Protein AF-B5GZJ3-F1 (afdb_monomer)

pLDDT: mean 86.0, std 11.47, range [45.19, 96.5]

Organism: Streptomyces clavuligerus (NCBI:txid1901)

Foldseek 3Di:
DPQAFWQFKEFAQAQFKKKKWFQQDPVDIDDIDIDGHGDMDTDTHGHQQDPVDADPVHRGWMWMAGHDPDLQRIKTWHDYPQFIWIAGSPDPVRIDGAADCGNVHGAYWHWYQHRVRGIHIDHDD

Structure (mmCIF, N/CA/C/O backbone):
data_AF-B5GZJ3-F1
#
_entry.id   AF-B5GZJ3-F1
#
loop_
_atom_site.group_PDB
_atom_site.id
_atom_site.type_symbol
_atom_site.label_atom_id
_atom_site.label_alt_id
_atom_site.label_comp_id
_atom_site.label_asym_id
_atom_site.label_entity_id
_atom_site.label_seq_id
_atom_site.pdbx_PDB_ins_code
_atom_site.Cartn_x
_atom_site.Cartn_y
_atom_site.Cartn_z
_atom_site.occupancy
_atom_site.B_iso_or_equiv
_atom_site.auth_seq_id
_atom_site.auth_comp_id
_atom_site.auth_asym_id
_atom_site.auth_atom_id
_atom_site.pdbx_PDB_model_num
ATOM 1 N N . MET A 1 1 ? 4.505 -5.815 -25.222 1.00 45.19 1 MET A N 1
ATOM 2 C CA . MET A 1 1 ? 3.532 -5.705 -24.118 1.00 45.19 1 MET A CA 1
ATOM 3 C C . MET A 1 1 ? 3.658 -4.302 -23.567 1.00 45.19 1 MET A C 1
ATOM 5 O O . MET A 1 1 ? 4.788 -3.865 -23.385 1.00 45.19 1 MET A O 1
ATOM 9 N N . SER A 1 2 ? 2.552 -3.574 -23.413 1.00 49.66 2 SER A N 1
ATOM 10 C CA . SER A 1 2 ? 2.558 -2.323 -22.650 1.00 49.66 2 SER A CA 1
ATOM 11 C C . SER A 1 2 ? 3.011 -2.634 -21.229 1.00 49.66 2 SER A C 1
ATOM 13 O O . SER A 1 2 ? 2.654 -3.675 -20.682 1.00 49.66 2 SER A O 1
ATOM 15 N N . ASP A 1 3 ? 3.846 -1.773 -20.669 1.00 64.62 3 ASP A N 1
ATOM 16 C CA . ASP A 1 3 ? 4.331 -1.900 -19.304 1.00 64.62 3 ASP A CA 1
ATOM 17 C C . ASP A 1 3 ? 3.187 -1.546 -18.343 1.00 64.62 3 ASP A C 1
ATOM 19 O O . ASP A 1 3 ? 2.943 -0.372 -18.068 1.00 64.62 3 ASP A O 1
ATOM 23 N N . VAL A 1 4 ? 2.395 -2.547 -17.949 1.00 66.25 4 VAL A N 1
ATOM 24 C CA . VAL A 1 4 ? 1.241 -2.345 -17.066 1.00 66.25 4 VAL A CA 1
ATOM 25 C C . VAL A 1 4 ? 1.703 -2.391 -15.612 1.00 66.25 4 VAL A C 1
ATOM 27 O O . VAL A 1 4 ? 2.342 -3.355 -15.187 1.00 66.25 4 VAL A O 1
ATOM 30 N N . ARG A 1 5 ? 1.403 -1.319 -14.871 1.00 78.62 5 ARG A N 1
ATOM 31 C CA . ARG A 1 5 ? 1.858 -1.068 -13.496 1.00 78.62 5 ARG A CA 1
ATOM 32 C C . ARG A 1 5 ? 0.764 -0.362 -12.697 1.00 78.62 5 ARG A C 1
ATOM 34 O O . ARG A 1 5 ? 0.881 0.835 -12.425 1.00 78.62 5 ARG A O 1
ATOM 41 N N . SER A 1 6 ? -0.313 -1.069 -12.372 1.00 86.56 6 SER A N 1
ATOM 42 C CA . SER A 1 6 ? -1.471 -0.460 -11.706 1.00 86.56 6 SER A CA 1
ATOM 43 C C . SER A 1 6 ? -1.979 -1.232 -10.493 1.00 86.56 6 SER A C 1
ATOM 45 O O . SER A 1 6 ? -2.110 -2.449 -10.505 1.00 86.56 6 SER A O 1
ATOM 47 N N . VAL A 1 7 ? -2.252 -0.509 -9.410 1.00 87.50 7 VAL A N 1
ATOM 48 C CA . VAL A 1 7 ? -3.177 -0.944 -8.366 1.00 87.50 7 VAL A CA 1
ATOM 49 C C . VAL A 1 7 ? -4.532 -0.397 -8.779 1.00 87.50 7 VAL A C 1
ATOM 51 O O . VAL A 1 7 ? -4.695 0.817 -8.803 1.00 87.50 7 VAL A O 1
ATOM 54 N N . ASP A 1 8 ? -5.482 -1.257 -9.135 1.00 89.12 8 ASP A N 1
ATOM 55 C CA . ASP A 1 8 ? -6.749 -0.811 -9.737 1.00 89.12 8 ASP A CA 1
ATOM 56 C C . ASP A 1 8 ? -7.936 -0.869 -8.780 1.00 89.12 8 ASP A C 1
ATOM 58 O O . ASP A 1 8 ? -8.876 -0.075 -8.897 1.00 89.12 8 ASP A O 1
ATOM 62 N N . ARG A 1 9 ? -7.896 -1.783 -7.806 1.00 92.62 9 ARG A N 1
ATOM 63 C CA . ARG A 1 9 ? -8.910 -1.886 -6.750 1.00 92.62 9 ARG A CA 1
ATOM 64 C C . ARG A 1 9 ? -8.264 -1.863 -5.385 1.00 92.62 9 ARG A C 1
ATOM 66 O O . ARG A 1 9 ? -7.251 -2.522 -5.152 1.00 92.62 9 ARG A O 1
ATOM 73 N N . ILE A 1 10 ? -8.901 -1.126 -4.486 1.00 94.56 10 ILE A N 1
ATOM 74 C CA . ILE A 1 10 ? -8.460 -0.957 -3.111 1.00 94.56 10 ILE A CA 1
ATOM 75 C C . ILE A 1 10 ? -9.600 -1.383 -2.194 1.00 94.56 10 ILE A C 1
ATOM 77 O O . ILE A 1 10 ? -10.726 -0.891 -2.305 1.00 94.56 10 ILE A O 1
ATOM 81 N N . TYR A 1 11 ? -9.288 -2.314 -1.301 1.00 95.88 11 TYR A N 1
ATOM 82 C CA . TYR A 1 11 ? -10.192 -2.863 -0.305 1.00 95.88 11 TYR A CA 1
ATOM 83 C C . TYR A 1 11 ? -9.755 -2.381 1.075 1.00 95.88 11 TYR A C 1
ATOM 85 O O . TYR A 1 11 ? -8.700 -2.795 1.557 1.00 95.88 11 TYR A O 1
ATOM 93 N N . ASP A 1 12 ? -10.550 -1.522 1.709 1.00 95.94 12 ASP A N 1
ATOM 94 C CA . ASP A 1 12 ? -10.347 -1.162 3.108 1.00 95.94 12 ASP A CA 1
ATOM 95 C C . ASP A 1 12 ? -11.112 -2.145 3.998 1.00 95.94 12 ASP A C 1
ATOM 97 O O . ASP A 1 12 ? -12.331 -2.276 3.910 1.00 95.94 12 ASP A O 1
ATOM 101 N N . GLN A 1 13 ? -10.377 -2.891 4.817 1.00 96.25 13 GLN A N 1
ATOM 102 C CA . GLN A 1 13 ? -10.919 -3.828 5.801 1.00 96.25 13 GLN A CA 1
ATOM 103 C C . GLN A 1 13 ? -10.737 -3.304 7.229 1.00 96.25 13 GLN A C 1
ATOM 105 O O . GLN A 1 13 ? -10.907 -4.057 8.190 1.00 96.25 13 GLN A O 1
ATOM 110 N N . THR A 1 14 ? -10.353 -2.037 7.379 1.00 94.12 14 THR A N 1
ATOM 111 C CA . THR A 1 14 ? -10.215 -1.388 8.678 1.00 94.12 14 THR A CA 1
ATOM 112 C C . THR A 1 14 ? -11.562 -0.860 9.170 1.00 94.12 14 THR A C 1
ATOM 114 O O . THR A 1 14 ? -12.547 -0.781 8.434 1.00 94.12 14 THR A O 1
ATOM 117 N N . ASP A 1 15 ? -11.610 -0.505 10.450 1.00 95.19 15 ASP A N 1
ATOM 118 C CA . ASP A 1 15 ? -12.754 0.137 11.097 1.00 95.19 15 ASP A CA 1
ATOM 119 C C . ASP A 1 15 ? -12.693 1.674 11.033 1.00 95.19 15 ASP A C 1
ATOM 121 O O . ASP A 1 15 ? -13.483 2.362 11.683 1.00 95.19 15 ASP A O 1
ATOM 125 N N . GLN A 1 16 ? -11.767 2.227 10.246 1.00 95.31 16 GLN A N 1
ATOM 126 C CA . GLN A 1 16 ? -11.498 3.656 10.145 1.00 95.31 16 GLN A CA 1
ATOM 127 C C . GLN A 1 16 ? -11.435 4.095 8.687 1.00 95.31 16 GLN A C 1
ATOM 129 O O . GLN A 1 16 ? -11.171 3.305 7.797 1.00 95.31 16 GLN A O 1
ATOM 134 N N . THR A 1 17 ? -11.658 5.382 8.434 1.00 96.31 17 THR A N 1
ATOM 135 C CA . THR A 1 17 ? -11.465 5.951 7.097 1.00 96.31 17 THR A CA 1
ATOM 136 C C . THR A 1 17 ? -10.009 5.791 6.660 1.00 96.31 17 THR A C 1
ATOM 138 O O . THR A 1 17 ? -9.098 6.212 7.381 1.00 96.31 17 THR A O 1
ATOM 141 N N . ALA A 1 18 ? -9.792 5.259 5.461 1.00 96.12 18 ALA A N 1
ATOM 142 C CA . ALA A 1 18 ? -8.486 5.200 4.824 1.00 96.12 18 ALA A CA 1
ATOM 143 C C . ALA A 1 18 ? -8.359 6.272 3.734 1.00 96.12 18 ALA A C 1
ATOM 145 O O . ALA A 1 18 ? -9.155 6.344 2.797 1.00 96.12 18 ALA A O 1
ATOM 146 N N . LYS A 1 19 ? -7.317 7.100 3.820 1.00 95.69 19 LYS A N 1
ATOM 147 C CA . LYS A 1 19 ? -6.897 8.003 2.744 1.00 95.69 19 LYS A CA 1
ATOM 148 C C . LYS A 1 19 ? -5.662 7.427 2.073 1.00 95.69 19 LYS A C 1
ATOM 150 O O . LYS A 1 19 ? -4.669 7.164 2.738 1.00 95.69 19 LYS A O 1
ATOM 155 N N . ILE A 1 20 ? -5.714 7.282 0.759 1.00 94.31 20 ILE A N 1
ATOM 156 C CA . ILE A 1 20 ? -4.637 6.738 -0.054 1.00 94.31 20 ILE A CA 1
ATOM 157 C C . ILE A 1 20 ? -4.199 7.803 -1.053 1.00 94.31 20 ILE A C 1
ATOM 159 O O . ILE A 1 20 ? -5.031 8.397 -1.740 1.00 94.31 20 ILE A O 1
ATOM 163 N N . VAL A 1 21 ? -2.897 8.053 -1.137 1.00 91.88 21 VAL A N 1
ATOM 164 C CA . VAL A 1 21 ? -2.313 9.032 -2.055 1.00 91.88 21 VAL A CA 1
ATOM 165 C C . VAL A 1 21 ? -1.155 8.388 -2.796 1.00 91.88 21 VAL A C 1
ATOM 167 O O . VAL A 1 21 ? -0.189 7.939 -2.185 1.00 91.88 21 VAL A O 1
ATOM 170 N N . ASN A 1 22 ? -1.232 8.378 -4.120 1.00 89.94 22 ASN A N 1
ATOM 171 C CA . ASN A 1 22 ? -0.133 7.956 -4.967 1.00 89.94 22 ASN A CA 1
ATOM 172 C C . ASN A 1 22 ? 0.889 9.096 -5.070 1.00 89.94 22 ASN A C 1
ATOM 174 O O . ASN A 1 22 ? 0.661 10.075 -5.775 1.00 89.94 22 ASN A O 1
ATOM 178 N N . GLN A 1 23 ? 2.004 9.013 -4.354 1.00 87.31 23 GLN A N 1
ATOM 179 C CA . GLN A 1 23 ? 3.079 10.001 -4.418 1.00 87.31 23 GLN A CA 1
ATOM 180 C C . GLN A 1 23 ? 4.037 9.616 -5.544 1.00 87.31 23 GLN A C 1
ATOM 182 O O . GLN A 1 23 ? 5.093 9.046 -5.311 1.00 87.31 23 GLN A O 1
ATOM 187 N N . GLU A 1 24 ? 3.659 9.920 -6.787 1.00 76.94 24 GLU A N 1
ATOM 188 C CA . GLU A 1 24 ? 4.470 9.629 -7.980 1.00 76.94 24 GLU A CA 1
ATOM 189 C C . GLU A 1 24 ? 5.683 10.551 -8.130 1.00 76.94 24 GLU A C 1
ATOM 191 O O . GLU A 1 24 ? 6.509 10.329 -9.007 1.00 76.94 24 GLU A O 1
ATOM 196 N N . SER A 1 25 ? 5.785 11.617 -7.337 1.00 72.69 25 SER A N 1
ATOM 197 C CA . SER A 1 25 ? 6.980 12.451 -7.189 1.00 72.69 25 SER A CA 1
ATOM 198 C C . SER A 1 25 ? 6.795 13.394 -5.992 1.00 72.69 25 SER A C 1
ATOM 200 O O . SER A 1 25 ? 5.656 13.759 -5.685 1.00 72.69 25 SER A O 1
ATOM 202 N N . PRO A 1 26 ? 7.875 13.908 -5.374 1.00 63.81 26 PRO A N 1
ATOM 203 C CA . PRO A 1 26 ? 7.767 14.776 -4.199 1.00 63.81 26 PRO A CA 1
ATOM 204 C C . PRO A 1 26 ? 7.084 16.124 -4.491 1.00 63.81 26 PRO A C 1
ATOM 206 O O . PRO A 1 26 ? 6.648 16.805 -3.569 1.00 63.81 26 PRO A O 1
ATOM 209 N N . ALA A 1 27 ? 6.981 16.521 -5.765 1.00 65.19 27 ALA A N 1
ATOM 210 C CA . ALA A 1 27 ? 6.370 17.785 -6.179 1.00 65.19 27 ALA A CA 1
ATOM 211 C C . ALA A 1 27 ? 4.986 17.628 -6.832 1.00 65.19 27 ALA A C 1
ATOM 213 O O . ALA A 1 27 ? 4.315 18.633 -7.074 1.00 65.19 27 ALA A O 1
ATOM 214 N N . LYS A 1 28 ? 4.567 16.403 -7.171 1.00 68.50 28 LYS A N 1
ATOM 215 C CA . LYS A 1 28 ? 3.301 16.136 -7.864 1.00 68.50 28 LYS A CA 1
ATOM 216 C C . LYS A 1 28 ? 2.700 14.832 -7.339 1.00 68.50 28 LYS A C 1
ATOM 218 O O . LYS A 1 28 ? 3.071 13.773 -7.853 1.00 68.50 28 LYS A O 1
ATOM 223 N N . PRO A 1 29 ? 1.794 14.900 -6.346 1.00 75.06 29 PRO A N 1
ATOM 224 C CA . PRO A 1 29 ? 0.969 13.749 -6.016 1.00 75.06 29 PRO A CA 1
ATOM 225 C C . PRO A 1 29 ? 0.145 13.370 -7.252 1.00 75.06 29 PRO A C 1
ATOM 227 O O . PRO A 1 29 ? -0.386 14.239 -7.949 1.00 75.06 29 PRO A O 1
ATOM 230 N N . GLY A 1 30 ? 0.093 12.076 -7.535 1.00 83.31 30 GLY A N 1
ATOM 231 C CA . GLY A 1 30 ? -0.764 11.474 -8.544 1.00 83.31 30 GLY A CA 1
ATOM 232 C C . GLY A 1 30 ? -2.180 11.273 -8.010 1.00 83.31 30 GLY A C 1
ATOM 233 O O . GLY A 1 30 ? -2.730 12.111 -7.290 1.00 83.31 30 GLY A O 1
ATOM 234 N N . ASN A 1 31 ? -2.788 10.147 -8.372 1.00 89.50 31 ASN A N 1
ATOM 235 C CA . ASN A 1 31 ? -4.153 9.830 -7.963 1.00 89.50 31 ASN A CA 1
ATOM 236 C C . ASN A 1 31 ? -4.300 9.684 -6.439 1.00 89.50 31 ASN A C 1
ATOM 238 O O . ASN A 1 31 ? -3.399 9.221 -5.743 1.00 89.50 31 ASN A O 1
ATOM 242 N N . GLN A 1 32 ? -5.470 10.059 -5.924 1.00 92.62 32 GLN A N 1
ATOM 243 C CA . GLN A 1 32 ? -5.819 9.946 -4.510 1.00 92.62 32 GLN A CA 1
ATOM 244 C C . GLN A 1 32 ? -7.221 9.363 -4.348 1.00 92.62 32 GLN A C 1
ATOM 246 O O . GLN A 1 32 ? -8.096 9.576 -5.190 1.00 92.62 32 GLN A O 1
ATOM 251 N N . LEU A 1 33 ? -7.435 8.669 -3.239 1.00 94.69 33 LEU A N 1
ATOM 252 C CA . LEU A 1 33 ? -8.693 8.033 -2.887 1.00 94.69 33 LEU A CA 1
ATOM 253 C C . LEU A 1 33 ? -8.944 8.188 -1.386 1.00 94.69 33 LEU A C 1
ATOM 255 O O . LEU A 1 33 ? -8.022 8.082 -0.583 1.00 94.69 33 LEU A O 1
ATOM 259 N N . VAL A 1 34 ? -10.198 8.412 -1.007 1.00 95.44 34 VAL A N 1
ATOM 260 C CA . VAL A 1 34 ? -10.653 8.297 0.381 1.00 95.44 34 VAL A CA 1
ATOM 261 C C . VAL A 1 34 ? -11.720 7.212 0.423 1.00 95.44 34 VAL A C 1
ATOM 263 O O . VAL A 1 34 ? -12.643 7.224 -0.392 1.00 95.44 34 VAL A O 1
ATOM 266 N N . LEU A 1 35 ? -11.558 6.269 1.341 1.00 94.88 35 LEU A N 1
ATOM 267 C CA . LEU A 1 35 ? -12.477 5.176 1.619 1.00 94.88 35 LEU A CA 1
ATOM 268 C C . LEU A 1 35 ? -13.032 5.367 3.025 1.00 94.88 35 LEU A C 1
ATOM 270 O O . LEU A 1 35 ? -12.267 5.535 3.971 1.00 94.88 35 LEU A O 1
ATOM 274 N N . ASP A 1 36 ? -14.354 5.343 3.166 1.00 95.69 36 ASP A N 1
ATOM 275 C CA . ASP A 1 36 ? -14.951 5.177 4.491 1.00 95.69 36 ASP A CA 1
ATOM 276 C C . ASP A 1 36 ? -14.636 3.774 5.031 1.00 95.69 36 ASP A C 1
ATOM 278 O O . ASP A 1 36 ? -14.402 2.844 4.256 1.00 95.69 36 ASP A O 1
ATOM 282 N N . ALA A 1 37 ? -14.677 3.626 6.355 1.00 94.50 37 ALA A N 1
ATOM 283 C CA . ALA A 1 37 ? -14.379 2.371 7.038 1.00 94.50 37 ALA A CA 1
ATOM 284 C C . ALA A 1 37 ? -15.119 1.171 6.421 1.00 94.50 37 ALA A C 1
ATOM 286 O O . ALA A 1 37 ? -16.346 1.188 6.280 1.00 94.50 37 ALA A O 1
ATOM 287 N N . GLY A 1 38 ? -14.370 0.123 6.076 1.00 90.88 38 GLY A N 1
ATOM 288 C CA . GLY A 1 38 ? -14.903 -1.117 5.507 1.00 90.88 38 GLY A CA 1
ATOM 289 C C . GLY A 1 38 ? -15.363 -1.033 4.044 1.00 90.88 38 GLY A C 1
ATOM 290 O O . GLY A 1 38 ? -15.883 -2.024 3.521 1.00 90.88 38 GLY A O 1
ATOM 291 N N . ASN A 1 39 ? -15.211 0.117 3.377 1.00 93.94 39 ASN A N 1
ATOM 292 C CA . ASN A 1 39 ? -15.596 0.285 1.977 1.00 93.94 39 ASN A CA 1
ATOM 293 C C . ASN A 1 39 ? -14.444 -0.015 1.009 1.00 93.94 39 ASN A C 1
ATOM 295 O O . ASN A 1 39 ? -13.264 -0.052 1.340 1.00 93.94 39 ASN A O 1
ATOM 299 N N . ASN A 1 40 ? -14.793 -0.234 -0.252 1.00 93.50 40 ASN A N 1
ATOM 300 C CA . ASN A 1 40 ? -13.846 -0.510 -1.322 1.00 93.50 40 ASN A CA 1
ATOM 301 C C . ASN A 1 40 ? -14.154 0.361 -2.537 1.00 93.50 40 ASN A C 1
ATOM 303 O O . ASN A 1 40 ? -15.284 0.805 -2.740 1.00 93.50 40 ASN A O 1
ATOM 307 N N . ASN A 1 41 ? -13.127 0.657 -3.331 1.00 93.94 41 ASN A N 1
ATOM 308 C CA . ASN A 1 41 ? -13.288 1.471 -4.530 1.00 93.94 41 ASN A CA 1
ATOM 309 C C . ASN A 1 41 ? -12.189 1.176 -5.556 1.00 93.94 41 ASN A C 1
ATOM 311 O O . ASN A 1 41 ? -11.165 0.555 -5.259 1.00 93.94 41 ASN A O 1
ATOM 315 N N . THR A 1 42 ? -12.417 1.630 -6.781 1.00 89.69 42 THR A N 1
ATOM 316 C CA . THR A 1 42 ? -11.464 1.567 -7.886 1.00 89.69 42 THR A CA 1
ATOM 317 C C . THR A 1 42 ? -10.744 2.898 -8.025 1.00 89.69 42 THR A C 1
ATOM 319 O O . THR A 1 42 ? -11.384 3.942 -8.162 1.00 89.69 42 THR A O 1
ATOM 322 N N . CYS A 1 43 ? -9.419 2.869 -8.026 1.00 85.62 43 CYS A N 1
ATOM 323 C CA . CYS A 1 43 ? -8.588 4.029 -8.310 1.00 85.62 43 CYS A CA 1
ATOM 324 C C . CYS A 1 43 ? -7.254 3.513 -8.827 1.00 85.62 43 CYS A C 1
ATOM 326 O O . CYS A 1 43 ? -6.508 2.917 -8.059 1.00 85.62 43 CYS A O 1
ATOM 328 N N . THR A 1 44 ? -6.977 3.725 -10.112 1.00 86.19 44 THR A N 1
ATOM 329 C CA . THR A 1 44 ? -5.714 3.311 -10.720 1.00 86.19 44 THR A CA 1
ATOM 330 C C . THR A 1 44 ? -4.577 4.111 -10.103 1.00 86.19 44 THR A C 1
ATOM 332 O O . THR A 1 44 ? -4.460 5.314 -10.325 1.00 86.19 44 THR A O 1
ATOM 335 N N . MET A 1 45 ? -3.738 3.452 -9.321 1.00 87.00 45 MET A N 1
ATOM 336 C CA . MET A 1 45 ? -2.514 4.018 -8.767 1.00 87.00 45 MET A CA 1
ATOM 337 C C . MET A 1 45 ? -1.326 3.314 -9.387 1.00 87.00 45 MET A C 1
ATOM 339 O O . MET A 1 45 ? -1.398 2.136 -9.723 1.00 87.00 45 MET A O 1
ATOM 343 N N . TRP A 1 46 ? -0.223 4.027 -9.531 1.00 84.88 46 TRP A N 1
ATOM 344 C CA . TRP A 1 46 ? 1.032 3.413 -9.925 1.00 84.88 46 TRP A CA 1
ATOM 345 C C . TRP A 1 46 ? 1.422 2.328 -8.912 1.00 84.88 46 TRP A C 1
ATOM 347 O O . TRP A 1 46 ? 1.356 2.546 -7.704 1.00 84.88 46 TRP A O 1
ATOM 357 N N . THR A 1 47 ? 1.821 1.149 -9.389 1.00 78.06 47 THR A N 1
ATOM 358 C CA . THR A 1 47 ? 2.322 0.098 -8.495 1.00 78.06 47 THR A CA 1
ATOM 359 C C . THR A 1 47 ? 3.761 0.378 -8.084 1.00 78.06 47 THR A C 1
ATOM 361 O O . THR A 1 47 ? 4.545 0.651 -8.990 1.00 78.06 47 THR A O 1
ATOM 364 N N . PRO A 1 48 ? 4.158 0.135 -6.821 1.00 73.50 48 PRO A N 1
ATOM 365 C CA . PRO A 1 48 ? 5.507 0.375 -6.308 1.00 73.50 48 PRO A CA 1
ATOM 366 C C . PRO A 1 48 ? 6.688 -0.182 -7.120 1.00 73.50 48 PRO A C 1
ATOM 368 O O . PRO A 1 48 ? 7.811 0.239 -6.893 1.00 73.50 48 PRO A O 1
ATOM 371 N N . TRP A 1 49 ? 6.474 -1.099 -8.068 1.00 75.56 49 TRP A N 1
ATOM 372 C CA . TRP A 1 49 ? 7.507 -1.609 -8.971 1.00 75.56 49 TRP A CA 1
ATOM 373 C C . TRP A 1 49 ? 7.980 -0.554 -9.993 1.00 75.56 49 TRP A C 1
ATOM 375 O O . TRP A 1 49 ? 7.517 -0.506 -11.143 1.00 75.56 49 TRP A O 1
ATOM 385 N N . CYS A 1 50 ? 8.936 0.286 -9.590 1.00 67.00 50 CYS A N 1
ATOM 386 C CA . CYS A 1 50 ? 9.662 1.185 -10.481 1.00 67.00 50 CYS A CA 1
ATOM 387 C C . CYS A 1 50 ? 11.041 0.639 -10.822 1.00 67.00 50 CYS A C 1
ATOM 389 O O . CYS A 1 50 ? 11.874 0.457 -9.945 1.00 67.00 50 CYS A O 1
ATOM 391 N N . ASP A 1 51 ? 11.360 0.560 -12.116 1.00 64.25 51 ASP A N 1
ATOM 392 C CA . ASP A 1 51 ? 12.753 0.350 -12.546 1.00 64.25 51 ASP A CA 1
ATOM 393 C C . ASP A 1 51 ? 13.690 1.477 -12.088 1.00 64.25 51 ASP A C 1
ATOM 395 O O . ASP A 1 51 ? 14.905 1.304 -12.098 1.00 64.25 51 ASP A O 1
ATOM 399 N N . SER A 1 52 ? 13.136 2.645 -11.744 1.00 58.16 52 SER A N 1
ATOM 400 C CA . SER A 1 52 ? 13.916 3.776 -11.258 1.00 58.16 52 SER A CA 1
ATOM 401 C C . SER A 1 52 ? 14.233 3.696 -9.769 1.00 58.16 52 SER A C 1
ATOM 403 O O . SER A 1 52 ? 15.101 4.449 -9.357 1.00 58.16 52 SER A O 1
ATOM 405 N N . GLN A 1 53 ? 13.564 2.820 -9.000 1.00 58.34 53 GLN A N 1
ATOM 406 C CA . GLN A 1 53 ? 13.640 2.798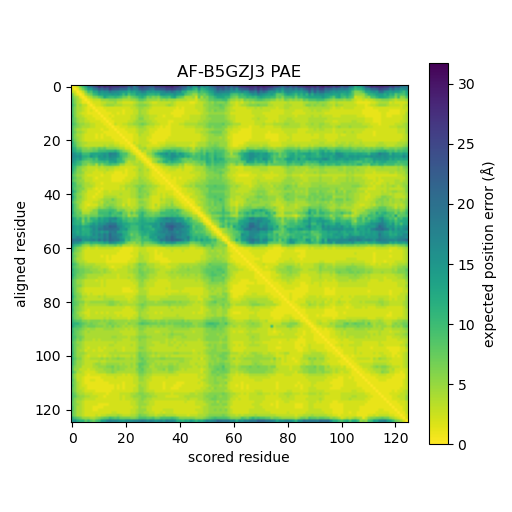 -7.540 1.00 58.34 53 GLN A CA 1
ATOM 407 C C . GLN A 1 53 ? 14.681 1.795 -7.037 1.00 58.34 53 GLN A C 1
ATOM 409 O O . GLN A 1 53 ? 14.397 0.613 -6.841 1.00 58.34 53 GLN A O 1
ATOM 414 N N . ALA A 1 54 ? 15.911 2.268 -6.854 1.00 54.56 54 ALA A N 1
ATOM 415 C CA . ALA A 1 54 ? 17.024 1.490 -6.319 1.00 54.56 54 ALA A CA 1
ATOM 416 C C . ALA A 1 54 ? 17.200 1.685 -4.800 1.00 54.56 54 ALA A C 1
ATOM 418 O O . ALA A 1 54 ? 17.638 0.756 -4.117 1.00 54.56 54 ALA A O 1
ATOM 419 N N . GLU A 1 55 ? 16.837 2.853 -4.255 1.00 62.38 55 GLU A N 1
ATOM 420 C CA . GLU A 1 55 ? 17.003 3.197 -2.835 1.00 62.38 55 GLU A CA 1
ATOM 421 C C . GLU A 1 55 ? 15.675 3.357 -2.069 1.00 62.38 55 GLU A C 1
ATOM 423 O O . GLU A 1 55 ? 14.639 3.736 -2.610 1.00 62.38 55 GLU A O 1
ATOM 428 N N . MET A 1 56 ? 15.707 3.073 -0.759 1.00 57.56 56 MET A N 1
ATOM 429 C CA . MET A 1 56 ? 14.511 3.054 0.102 1.00 57.56 56 MET A CA 1
ATOM 430 C C . MET A 1 56 ? 13.843 4.421 0.287 1.00 57.56 56 MET A C 1
ATOM 432 O O . MET A 1 56 ? 12.655 4.462 0.569 1.00 57.56 56 MET A O 1
ATOM 436 N N . ASN A 1 57 ? 14.579 5.527 0.158 1.00 63.50 57 ASN A N 1
ATOM 437 C CA . ASN A 1 57 ? 14.058 6.881 0.386 1.00 63.50 57 ASN A CA 1
ATOM 438 C C . ASN A 1 57 ? 13.724 7.627 -0.912 1.00 63.50 57 ASN A C 1
ATOM 440 O O . ASN A 1 57 ? 13.534 8.849 -0.903 1.00 63.50 57 ASN A O 1
ATOM 444 N N . GLU A 1 58 ? 13.704 6.918 -2.034 1.00 63.53 58 GLU A N 1
ATOM 445 C CA . GLU A 1 58 ? 13.319 7.530 -3.286 1.00 63.53 58 GLU A CA 1
ATOM 446 C C . GLU A 1 58 ? 11.876 8.007 -3.188 1.00 63.53 58 GLU A C 1
ATOM 448 O O . GLU A 1 58 ? 11.000 7.324 -2.665 1.00 63.53 58 GLU A O 1
ATOM 453 N N . SER A 1 59 ? 11.643 9.232 -3.645 1.00 70.06 59 SER A N 1
ATOM 454 C CA . SER A 1 59 ? 10.450 10.025 -3.343 1.00 70.06 59 SER A CA 1
ATOM 455 C C . SER A 1 59 ? 9.181 9.578 -4.095 1.00 70.06 59 SER A C 1
ATOM 457 O O . SER A 1 59 ? 8.349 10.415 -4.448 1.00 70.06 59 SER A O 1
ATOM 459 N N . HIS A 1 60 ? 9.058 8.272 -4.348 1.00 80.38 60 HIS A N 1
ATOM 460 C CA . HIS A 1 60 ? 7.976 7.595 -5.050 1.00 80.38 60 HIS A CA 1
ATOM 461 C C . HIS A 1 60 ? 7.383 6.507 -4.146 1.00 80.38 60 HIS A C 1
ATOM 463 O O . HIS A 1 60 ? 8.056 5.529 -3.826 1.00 80.38 60 HIS A O 1
ATOM 469 N N . TYR A 1 61 ? 6.144 6.667 -3.695 1.00 87.81 61 TYR A N 1
ATOM 470 C CA . TYR A 1 61 ? 5.484 5.698 -2.812 1.00 87.81 61 TYR A CA 1
ATOM 471 C C . TYR A 1 61 ? 3.969 5.868 -2.856 1.00 87.81 61 TYR A C 1
ATOM 473 O O . TYR A 1 61 ? 3.454 6.901 -3.275 1.00 87.81 61 TYR A O 1
ATOM 481 N N . ILE A 1 62 ? 3.236 4.872 -2.370 1.00 91.25 62 ILE A N 1
ATOM 482 C CA . ILE A 1 62 ? 1.825 5.052 -2.023 1.00 91.25 62 ILE A CA 1
ATOM 483 C C . ILE A 1 62 ? 1.760 5.354 -0.529 1.00 91.25 62 ILE A C 1
ATOM 485 O O . ILE A 1 62 ? 2.234 4.565 0.287 1.00 91.25 62 ILE A O 1
ATOM 489 N N . GLU A 1 63 ? 1.189 6.495 -0.161 1.00 92.75 63 GLU A N 1
ATOM 490 C CA . GLU A 1 63 ? 0.891 6.819 1.233 1.00 92.75 63 GLU A CA 1
ATOM 491 C C . GLU A 1 63 ? -0.512 6.330 1.584 1.00 92.75 63 GLU A C 1
ATOM 493 O O . GLU A 1 63 ? -1.462 6.583 0.842 1.00 92.75 63 GLU A O 1
ATOM 498 N N . VAL A 1 64 ? -0.649 5.661 2.726 1.00 94.38 64 VAL A N 1
ATOM 499 C CA . VAL A 1 64 ? -1.939 5.256 3.291 1.00 94.38 64 VAL A CA 1
ATOM 500 C C . VAL A 1 64 ? -2.048 5.819 4.703 1.00 94.38 64 VAL A C 1
ATOM 502 O O . VAL A 1 64 ? -1.254 5.475 5.573 1.00 94.38 64 VAL A O 1
ATOM 505 N N . THR A 1 65 ? -3.050 6.654 4.950 1.00 95.56 65 THR A N 1
ATOM 506 C CA . THR A 1 65 ? -3.395 7.173 6.277 1.00 95.56 65 THR A CA 1
ATOM 507 C C . THR A 1 65 ? -4.669 6.493 6.752 1.00 95.56 65 THR A C 1
ATOM 509 O O . THR A 1 65 ? -5.708 6.639 6.113 1.00 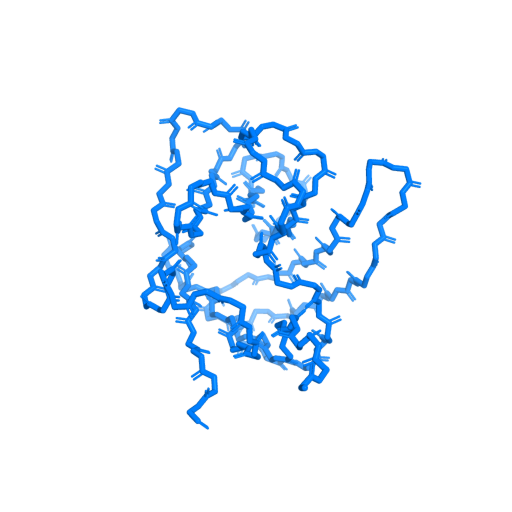95.56 65 THR A O 1
ATOM 512 N N . ILE A 1 66 ? -4.598 5.763 7.865 1.00 95.50 66 ILE A N 1
ATOM 513 C CA . ILE A 1 66 ? -5.751 5.067 8.459 1.00 95.50 66 ILE A CA 1
ATOM 514 C C . ILE A 1 66 ? -6.187 5.836 9.706 1.00 95.50 66 ILE A C 1
ATOM 516 O O . ILE A 1 66 ? -5.442 5.882 10.686 1.00 95.50 66 ILE A O 1
ATOM 520 N N . GLY A 1 67 ? -7.378 6.434 9.669 1.00 93.88 67 GLY A N 1
ATOM 521 C CA . GLY A 1 67 ? -7.900 7.275 10.743 1.00 93.88 67 GLY A CA 1
ATOM 522 C C . GLY A 1 67 ? -7.498 8.754 10.615 1.00 93.88 67 GLY A C 1
ATOM 523 O O . GLY A 1 67 ? -7.348 9.261 9.500 1.00 93.88 67 GLY A O 1
ATOM 524 N N . PRO A 1 68 ? -7.369 9.488 11.740 1.00 92.69 68 PRO A N 1
ATOM 525 C CA . PRO A 1 68 ? -6.997 10.902 11.735 1.00 92.69 68 PRO A CA 1
ATOM 526 C C . PRO A 1 68 ? -5.665 11.168 11.026 1.00 92.69 68 PRO A C 1
ATOM 528 O O . PRO A 1 68 ? -4.753 10.339 11.084 1.00 92.69 68 PRO A O 1
ATOM 531 N N . ASP A 1 69 ? -5.540 12.353 10.419 1.00 89.44 69 ASP A N 1
ATOM 532 C CA . ASP A 1 69 ? -4.323 12.796 9.731 1.00 89.44 69 ASP A CA 1
ATOM 533 C C . ASP A 1 69 ? -3.186 13.098 10.723 1.00 89.44 69 ASP A C 1
ATOM 535 O O . ASP A 1 69 ? -2.957 14.238 11.125 1.00 89.44 69 ASP A O 1
ATOM 539 N N . ASP A 1 70 ? -2.499 12.035 11.135 1.00 89.06 70 ASP A N 1
ATOM 540 C CA . ASP A 1 70 ? -1.382 12.021 1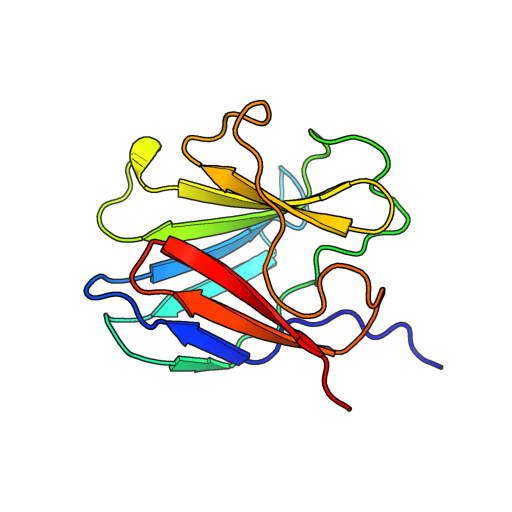2.078 1.00 89.06 70 ASP A CA 1
ATOM 541 C C . ASP A 1 70 ? -0.246 11.165 11.486 1.00 89.06 70 ASP A C 1
ATOM 543 O O . ASP A 1 70 ? -0.531 10.086 10.959 1.00 89.06 70 ASP A O 1
ATOM 547 N N . PRO A 1 71 ? 1.033 11.581 11.555 1.00 86.81 71 PRO A N 1
ATOM 548 C CA . PRO A 1 71 ? 2.167 10.762 11.120 1.00 86.81 71 PRO A CA 1
ATOM 549 C C . PRO A 1 71 ? 2.185 9.337 11.689 1.00 86.81 71 PRO A C 1
ATOM 551 O O . PRO A 1 71 ? 2.567 8.406 10.982 1.00 86.81 71 PRO A O 1
ATOM 554 N N . ALA A 1 72 ? 1.720 9.135 12.925 1.00 89.56 72 ALA A N 1
ATOM 555 C CA . ALA A 1 72 ? 1.611 7.814 13.541 1.00 89.56 72 ALA A CA 1
ATOM 556 C C . ALA A 1 72 ? 0.616 6.897 12.811 1.00 89.56 72 ALA A C 1
ATOM 558 O O . ALA A 1 72 ? 0.696 5.672 12.924 1.00 89.56 72 ALA A O 1
ATOM 559 N N . ASN A 1 73 ? -0.307 7.489 12.049 1.00 92.69 73 ASN A N 1
ATOM 560 C CA . ASN A 1 73 ? -1.310 6.780 11.275 1.00 92.69 73 ASN A CA 1
ATOM 561 C C . ASN A 1 73 ? -0.934 6.527 9.816 1.00 92.69 73 ASN A C 1
ATOM 563 O O . ASN A 1 73 ? -1.706 5.877 9.101 1.00 92.69 73 ASN A O 1
ATOM 567 N N . ARG A 1 74 ? 0.227 7.028 9.386 1.00 92.81 74 ARG A N 1
ATOM 568 C CA . ARG A 1 74 ? 0.687 6.942 8.005 1.00 92.81 74 ARG A CA 1
ATOM 569 C C . ARG A 1 74 ? 1.545 5.709 7.778 1.00 92.81 74 ARG A C 1
ATOM 571 O O . ARG A 1 74 ? 2.430 5.369 8.569 1.00 92.81 74 ARG A O 1
ATOM 578 N N . LEU A 1 75 ? 1.277 5.079 6.647 1.00 93.25 75 LEU A N 1
ATOM 579 C CA . LEU A 1 75 ? 2.046 4.004 6.057 1.00 93.25 75 LEU A CA 1
ATOM 580 C C . LEU A 1 75 ? 2.598 4.494 4.719 1.00 93.25 75 LEU A C 1
ATOM 582 O O . LEU A 1 75 ? 1.893 5.183 3.983 1.00 93.25 75 LEU A O 1
ATOM 586 N N . GLN A 1 76 ? 3.823 4.109 4.380 1.00 92.00 76 GLN A N 1
ATOM 587 C CA . GLN A 1 76 ? 4.370 4.305 3.035 1.00 92.00 76 GLN A CA 1
ATOM 588 C C . GLN A 1 76 ? 4.658 2.950 2.420 1.00 92.00 76 GLN A C 1
ATOM 590 O O . GLN A 1 76 ? 5.374 2.162 3.029 1.00 92.00 76 GLN A O 1
ATOM 595 N N . ILE A 1 77 ? 4.111 2.697 1.234 1.00 92.31 77 ILE A N 1
ATOM 596 C CA . ILE A 1 77 ? 4.315 1.478 0.454 1.00 92.31 77 ILE A CA 1
ATOM 597 C C . ILE A 1 77 ? 5.280 1.796 -0.690 1.00 92.31 77 ILE A C 1
ATOM 599 O O . ILE A 1 77 ? 5.032 2.716 -1.470 1.00 92.31 77 ILE A O 1
ATOM 603 N N . PHE A 1 78 ? 6.369 1.040 -0.792 1.00 88.19 78 PHE A N 1
ATOM 604 C CA . PHE A 1 78 ? 7.480 1.301 -1.711 1.00 88.19 78 PHE A CA 1
ATOM 605 C C . PHE A 1 78 ? 8.169 -0.005 -2.124 1.00 88.19 78 PHE A C 1
ATOM 607 O O . PHE A 1 78 ? 8.102 -1.009 -1.412 1.00 88.19 78 PHE A O 1
ATOM 614 N N . GLN A 1 79 ? 8.851 -0.015 -3.269 1.00 86.62 79 GLN A N 1
ATOM 615 C CA . GLN A 1 79 ? 9.696 -1.143 -3.661 1.00 86.62 79 GLN A CA 1
ATOM 616 C C . GLN A 1 79 ? 11.109 -0.963 -3.106 1.00 86.62 79 GLN A C 1
ATOM 618 O O . GLN A 1 79 ? 11.658 0.134 -3.073 1.00 86.62 79 GLN A O 1
ATOM 623 N N . SER A 1 80 ? 11.725 -2.072 -2.702 1.00 83.12 80 SER A N 1
ATOM 624 C CA . SER A 1 80 ? 13.169 -2.144 -2.511 1.00 83.12 80 SER A CA 1
ATOM 625 C C . SER A 1 80 ? 13.664 -3.542 -2.875 1.00 83.12 80 SER A C 1
ATOM 627 O O . SER A 1 80 ? 13.215 -4.541 -2.301 1.00 83.12 80 SER A O 1
ATOM 629 N N . GLY A 1 81 ? 14.578 -3.608 -3.847 1.00 82.75 81 GLY A N 1
ATOM 630 C CA . GLY A 1 81 ? 14.998 -4.867 -4.463 1.00 82.75 81 GLY A CA 1
ATOM 631 C C . GLY A 1 81 ? 13.842 -5.541 -5.205 1.00 82.75 81 GLY A C 1
ATOM 632 O O . GLY A 1 81 ? 13.056 -4.871 -5.874 1.00 82.75 81 GLY A O 1
ATOM 633 N N . ASP A 1 82 ? 13.715 -6.858 -5.054 1.00 83.75 82 ASP A N 1
ATOM 634 C CA . ASP A 1 82 ? 12.673 -7.654 -5.724 1.00 83.75 82 ASP A CA 1
ATOM 635 C C . ASP A 1 82 ? 11.295 -7.568 -5.045 1.00 83.75 82 ASP A C 1
ATOM 637 O O . ASP A 1 82 ? 10.320 -8.126 -5.547 1.00 83.75 82 ASP A O 1
ATOM 641 N N . TYR A 1 83 ? 11.205 -6.880 -3.904 1.00 87.25 83 TYR A N 1
ATOM 642 C CA . TYR A 1 83 ? 10.054 -6.927 -3.010 1.00 87.25 83 TYR A CA 1
ATOM 643 C C . TYR A 1 83 ? 9.390 -5.562 -2.847 1.00 87.25 83 TYR A C 1
ATOM 645 O O . TYR A 1 83 ? 10.052 -4.519 -2.840 1.00 87.25 83 TYR A O 1
ATOM 653 N N . VAL A 1 84 ? 8.080 -5.585 -2.604 1.00 8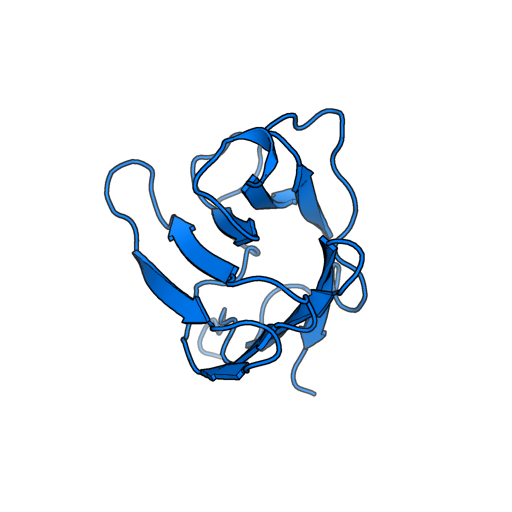9.88 84 VAL A N 1
ATOM 654 C CA . VAL A 1 84 ? 7.333 -4.433 -2.090 1.00 89.88 84 VAL A CA 1
ATOM 655 C C . VAL A 1 84 ? 7.242 -4.497 -0.571 1.00 89.88 84 VAL A C 1
ATOM 657 O O . VAL A 1 84 ? 6.928 -5.529 0.033 1.00 89.88 84 VAL A O 1
ATOM 660 N N . TRP A 1 85 ? 7.512 -3.354 0.038 1.00 91.38 85 TRP A N 1
ATOM 661 C CA . TRP A 1 85 ? 7.529 -3.131 1.469 1.00 91.38 85 TRP A CA 1
ATOM 662 C C . TRP A 1 85 ? 6.504 -2.071 1.835 1.00 91.38 85 TRP A C 1
ATOM 664 O O . TRP A 1 85 ? 6.103 -1.259 1.003 1.00 91.38 85 TRP A O 1
ATOM 674 N N . TYR A 1 86 ? 6.135 -2.036 3.107 1.00 93.06 86 TYR A N 1
ATOM 675 C CA . TYR A 1 86 ? 5.575 -0.841 3.706 1.00 93.06 86 TYR A CA 1
ATOM 676 C C . TYR A 1 86 ? 6.278 -0.522 5.017 1.00 93.06 86 TYR A C 1
ATOM 678 O O . TYR A 1 86 ? 6.801 -1.413 5.685 1.00 93.06 86 TYR A O 1
ATOM 686 N N . THR A 1 87 ? 6.291 0.749 5.396 1.00 91.50 87 THR A N 1
ATOM 687 C CA . THR A 1 87 ? 6.727 1.184 6.723 1.00 91.50 87 THR A CA 1
ATOM 688 C C . THR A 1 87 ? 5.625 1.953 7.440 1.00 91.50 87 THR A C 1
ATOM 690 O O . THR A 1 87 ? 4.768 2.548 6.791 1.00 91.50 87 THR A O 1
ATOM 693 N N . THR A 1 88 ? 5.654 1.933 8.771 1.00 87.31 88 THR A N 1
ATOM 694 C CA . THR A 1 88 ? 4.786 2.717 9.647 1.00 87.31 88 THR A CA 1
ATOM 695 C C . THR A 1 88 ? 5.552 3.913 10.208 1.00 87.31 88 THR A C 1
ATOM 697 O O . THR A 1 88 ? 6.776 3.877 10.330 1.00 87.31 88 THR A O 1
ATOM 700 N N . GLN A 1 89 ? 4.843 4.998 10.536 1.00 82.19 89 GLN A N 1
ATOM 701 C CA . GLN A 1 89 ? 5.434 6.191 11.171 1.00 82.19 89 GLN A CA 1
ATOM 702 C C . GLN A 1 89 ? 6.577 6.837 10.367 1.00 82.19 89 GLN A C 1
ATOM 704 O O . GLN A 1 89 ? 7.353 7.622 10.907 1.00 82.19 89 GLN A O 1
ATOM 709 N N . LEU A 1 90 ? 6.672 6.518 9.072 1.00 80.50 90 LEU A N 1
ATOM 710 C CA . LEU A 1 90 ? 7.736 6.966 8.171 1.00 80.50 90 LEU A CA 1
ATOM 711 C C . LEU A 1 90 ? 9.151 6.488 8.584 1.00 80.50 90 LEU A C 1
ATOM 713 O O . LEU A 1 90 ? 10.145 7.085 8.171 1.00 80.50 90 LEU A O 1
ATOM 717 N N . ASP A 1 91 ? 9.262 5.408 9.370 1.00 86.75 91 ASP A N 1
ATOM 718 C CA . ASP A 1 91 ? 10.542 4.848 9.829 1.00 86.75 91 ASP A CA 1
ATOM 719 C C . ASP A 1 91 ? 10.932 3.588 9.037 1.00 86.75 91 ASP A C 1
ATOM 721 O O . ASP A 1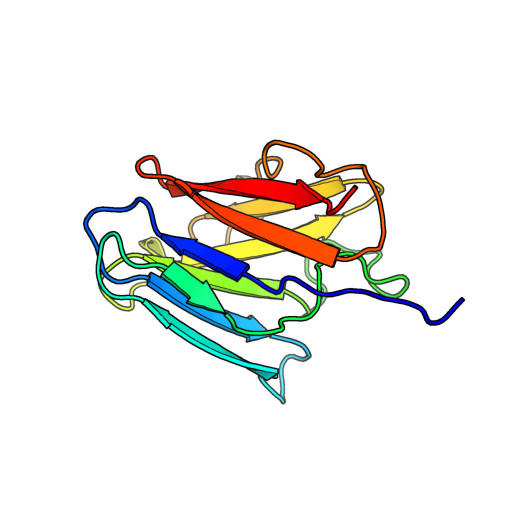 91 ? 10.513 2.470 9.329 1.00 86.75 91 ASP A O 1
ATOM 725 N N . TYR A 1 92 ? 11.792 3.729 8.030 1.00 86.56 92 TYR A N 1
ATOM 726 C CA . TYR A 1 92 ? 12.229 2.625 7.158 1.00 86.56 92 TYR A CA 1
ATOM 727 C C . TYR A 1 92 ? 12.947 1.465 7.879 1.00 86.56 92 TYR A C 1
ATOM 729 O O . TYR A 1 92 ? 13.073 0.369 7.313 1.00 86.56 92 TYR A O 1
ATOM 737 N N . SER A 1 93 ? 13.396 1.662 9.125 1.00 87.50 93 SER A N 1
ATOM 738 C CA . SER A 1 93 ? 13.931 0.575 9.953 1.00 87.50 93 SER A CA 1
ATOM 739 C C . SER A 1 93 ? 12.843 -0.409 10.411 1.00 87.50 93 SER A C 1
ATOM 741 O O . SER A 1 93 ? 13.145 -1.579 10.642 1.00 87.50 93 SER A O 1
ATOM 743 N N . LEU A 1 94 ? 11.579 0.030 10.440 1.00 88.69 94 LEU A N 1
ATOM 744 C CA . LEU A 1 94 ? 10.395 -0.747 10.825 1.00 88.69 94 LEU A CA 1
ATOM 745 C C . LEU A 1 94 ? 9.663 -1.387 9.637 1.00 88.69 94 LEU A C 1
ATOM 747 O O . LEU A 1 94 ? 8.539 -1.870 9.792 1.00 88.69 94 LEU A O 1
ATOM 751 N N . ARG A 1 95 ? 10.266 -1.373 8.443 1.00 91.50 95 ARG A N 1
ATOM 752 C CA . ARG A 1 95 ? 9.617 -1.880 7.230 1.00 91.50 95 ARG A CA 1
ATOM 753 C C . ARG A 1 95 ? 9.214 -3.351 7.355 1.00 91.50 95 ARG A C 1
ATOM 755 O O . ARG A 1 95 ? 9.922 -4.170 7.942 1.00 91.50 95 ARG A O 1
ATOM 762 N N . GLN A 1 96 ? 8.109 -3.691 6.713 1.00 93.56 96 GLN A N 1
ATOM 763 C CA . GLN A 1 96 ? 7.561 -5.038 6.628 1.00 93.56 96 GLN A CA 1
ATOM 764 C C . GLN A 1 96 ? 7.250 -5.353 5.169 1.00 93.56 96 GLN A C 1
ATOM 766 O O . GLN A 1 96 ? 6.992 -4.448 4.374 1.00 93.56 96 GLN A O 1
ATOM 771 N N . HIS A 1 97 ? 7.297 -6.629 4.793 1.00 92.50 97 HIS A N 1
ATOM 772 C CA . HIS A 1 97 ? 6.832 -7.025 3.470 1.00 92.50 97 HIS A CA 1
ATOM 773 C C . HIS A 1 97 ? 5.331 -6.780 3.360 1.00 92.50 97 HIS A C 1
ATOM 775 O O . HIS A 1 97 ? 4.571 -7.142 4.262 1.00 92.50 97 HIS A O 1
ATOM 781 N N . VAL A 1 98 ? 4.902 -6.245 2.219 1.00 94.06 98 VAL A N 1
ATOM 782 C CA . VAL A 1 98 ? 3.505 -6.393 1.806 1.00 94.06 98 VAL A CA 1
ATOM 783 C C . VAL A 1 98 ? 3.210 -7.895 1.711 1.00 94.06 98 VAL A C 1
ATOM 785 O O . VAL A 1 98 ? 4.024 -8.661 1.206 1.00 94.06 98 VAL A O 1
ATOM 788 N N . GLN A 1 99 ? 2.081 -8.365 2.226 1.00 95.19 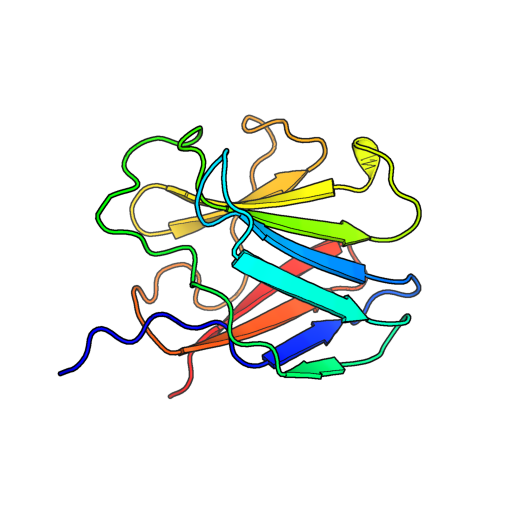99 GLN A N 1
ATOM 789 C CA . GLN A 1 99 ? 1.696 -9.774 2.112 1.00 95.19 99 GLN A CA 1
ATOM 790 C C . GLN A 1 99 ? 1.252 -10.116 0.677 1.00 95.19 99 GLN A C 1
ATOM 792 O O . GLN A 1 99 ? 0.882 -9.234 -0.096 1.00 95.19 99 GLN A O 1
ATOM 797 N N . GLY A 1 100 ? 1.216 -11.407 0.334 1.00 93.94 100 GLY A N 1
ATOM 798 C CA . GLY A 1 100 ? 0.760 -11.876 -0.980 1.00 93.94 100 GLY A CA 1
ATOM 799 C C . GLY A 1 100 ? 1.837 -11.752 -2.059 1.00 93.94 100 GLY A C 1
ATOM 800 O O . GLY A 1 100 ? 2.969 -12.181 -1.848 1.00 93.94 100 GLY A O 1
ATOM 801 N N . ASP A 1 101 ? 1.492 -11.170 -3.206 1.00 92.06 101 ASP A N 1
ATOM 802 C CA . ASP A 1 101 ? 2.299 -11.163 -4.439 1.00 92.06 101 ASP A CA 1
ATOM 803 C C . ASP A 1 101 ? 3.399 -10.084 -4.474 1.00 92.06 101 ASP A C 1
ATOM 805 O O . ASP A 1 101 ? 3.706 -9.500 -5.513 1.00 92.06 101 ASP A O 1
ATOM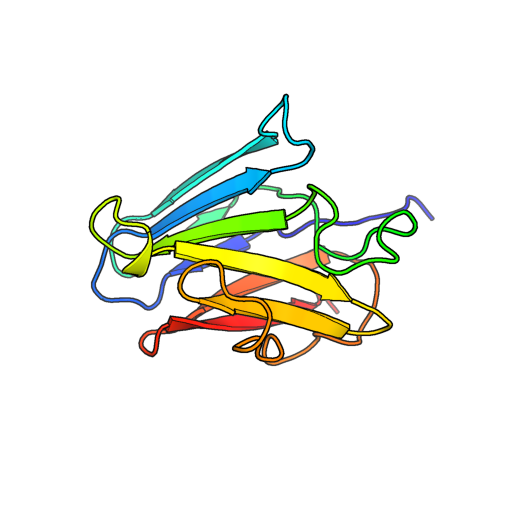 809 N N . ASN A 1 102 ? 4.023 -9.805 -3.331 1.00 87.00 102 ASN A N 1
ATOM 810 C CA . ASN A 1 102 ? 5.014 -8.734 -3.172 1.00 87.00 102 ASN A CA 1
ATOM 811 C C . ASN A 1 102 ? 6.303 -8.904 -4.000 1.00 87.00 102 ASN A C 1
ATOM 813 O O . ASN A 1 102 ? 7.030 -7.926 -4.162 1.00 87.00 102 ASN A O 1
ATOM 817 N N . ALA A 1 103 ? 6.575 -10.106 -4.516 1.00 89.69 103 ALA A N 1
ATOM 818 C CA . ALA A 1 103 ? 7.747 -10.430 -5.333 1.00 89.69 103 ALA A CA 1
ATOM 819 C C . ALA A 1 103 ? 7.390 -10.720 -6.803 1.00 89.69 103 ALA A C 1
ATOM 821 O O . ALA A 1 103 ? 8.249 -11.081 -7.606 1.00 89.69 103 ALA A O 1
ATOM 822 N N . SER A 1 104 ? 6.118 -10.564 -7.182 1.00 89.31 104 SER A N 1
ATOM 823 C CA . SER A 1 104 ? 5.607 -10.961 -8.500 1.00 89.31 104 SER A CA 1
ATOM 824 C C . SER A 1 104 ? 5.883 -9.931 -9.608 1.00 89.31 104 SER A C 1
ATOM 826 O O . SER A 1 104 ? 5.436 -10.104 -10.748 1.00 89.31 104 SER A O 1
ATOM 828 N N . GLY A 1 105 ? 6.642 -8.873 -9.306 1.00 86.56 105 GLY A N 1
ATOM 829 C CA . GLY A 1 105 ? 7.110 -7.875 -10.267 1.00 86.56 105 GLY A CA 1
ATOM 830 C C . GLY A 1 105 ? 6.009 -6.944 -10.780 1.00 86.56 105 GLY A C 1
ATOM 831 O O . GLY A 1 105 ? 4.972 -6.757 -10.158 1.00 86.56 105 GLY A O 1
ATOM 832 N N . LYS A 1 106 ? 6.208 -6.357 -11.957 1.00 85.25 106 LYS A N 1
ATOM 833 C CA . LYS A 1 106 ? 5.229 -5.448 -12.576 1.00 85.25 106 LYS A CA 1
ATOM 834 C C . LYS A 1 106 ? 3.942 -6.171 -12.979 1.00 85.25 106 LYS A C 1
ATOM 836 O O . LYS A 1 106 ? 3.975 -7.350 -13.352 1.00 85.25 106 LYS A O 1
ATOM 841 N N . GLY A 1 107 ? 2.824 -5.459 -12.946 1.00 88.06 107 GLY A N 1
ATOM 842 C CA . GLY A 1 107 ? 1.524 -5.941 -13.399 1.00 88.06 107 GLY A CA 1
ATOM 843 C C . GLY A 1 107 ? 0.374 -5.123 -12.828 1.00 88.06 107 GLY A C 1
ATOM 844 O O . GLY A 1 107 ? 0.578 -4.038 -12.286 1.00 88.06 107 GLY A O 1
ATOM 845 N N . GLU A 1 108 ? -0.825 -5.677 -12.948 1.00 90.25 108 GLU A N 1
ATOM 846 C CA . GLU A 1 108 ? -2.029 -5.156 -12.308 1.00 90.25 108 GLU A CA 1
ATOM 847 C C . GLU A 1 108 ? -2.203 -5.842 -10.946 1.00 90.25 108 GLU A C 1
ATOM 849 O O . GLU A 1 108 ? -1.980 -7.053 -10.826 1.00 90.25 108 GLU A O 1
ATOM 854 N N . TYR A 1 109 ? -2.654 -5.101 -9.936 1.00 92.31 109 TYR A N 1
ATOM 855 C CA . TYR A 1 109 ? -2.836 -5.592 -8.572 1.00 92.31 109 TYR A CA 1
ATOM 856 C C . TYR A 1 109 ? -4.128 -5.084 -7.923 1.00 92.31 109 TYR A C 1
ATOM 858 O O . TYR A 1 109 ? -4.583 -3.961 -8.152 1.00 92.31 109 TYR A O 1
ATOM 866 N N . ASN A 1 110 ? -4.673 -5.904 -7.028 1.00 94.38 110 ASN A N 1
ATOM 867 C CA . ASN A 1 110 ? -5.584 -5.474 -5.974 1.00 94.38 110 ASN A CA 1
ATOM 868 C C . ASN A 1 110 ? -4.778 -5.179 -4.702 1.00 94.38 110 ASN A C 1
ATOM 870 O O . ASN A 1 110 ? -3.907 -5.966 -4.324 1.00 94.38 110 ASN A O 1
ATOM 874 N N . MET A 1 111 ? -5.101 -4.080 -4.018 1.00 95.38 111 MET A N 1
ATOM 875 C CA . MET A 1 111 ? -4.547 -3.738 -2.706 1.00 95.38 111 MET A CA 1
ATOM 876 C C . MET A 1 111 ? -5.588 -3.941 -1.609 1.00 95.38 111 MET A C 1
ATOM 878 O O . MET A 1 111 ? -6.716 -3.468 -1.719 1.00 95.38 111 MET A O 1
ATOM 882 N N . TYR A 1 112 ? -5.176 -4.571 -0.514 1.00 96.31 112 TYR A N 1
ATOM 883 C CA . TYR A 1 112 ? -5.981 -4.735 0.690 1.00 96.31 112 TYR A CA 1
ATOM 884 C C . TYR A 1 112 ? -5.293 -4.035 1.858 1.00 96.31 112 TYR A C 1
ATOM 886 O O . TYR A 1 112 ? -4.129 -4.318 2.152 1.00 96.31 112 TYR A O 1
ATOM 894 N N . ILE A 1 113 ? -6.025 -3.143 2.520 1.00 96.50 113 ILE A N 1
ATOM 895 C CA . ILE A 1 113 ? -5.643 -2.536 3.794 1.00 96.50 113 ILE A CA 1
ATOM 896 C C . ILE A 1 113 ? -6.338 -3.361 4.875 1.00 96.50 113 ILE A C 1
ATOM 898 O O . ILE A 1 113 ? -7.561 -3.311 5.002 1.00 96.50 113 ILE A O 1
ATOM 902 N N . GLN A 1 114 ? -5.582 -4.187 5.594 1.00 96.19 114 GLN A N 1
ATOM 903 C CA . GLN A 1 114 ? -6.147 -5.142 6.547 1.00 96.19 114 GLN A CA 1
ATOM 904 C C . GLN A 1 114 ? -6.499 -4.474 7.881 1.00 96.19 114 GLN A C 1
ATOM 906 O O . GLN A 1 114 ? -5.950 -3.432 8.241 1.00 96.19 114 GLN A O 1
ATOM 911 N N . SE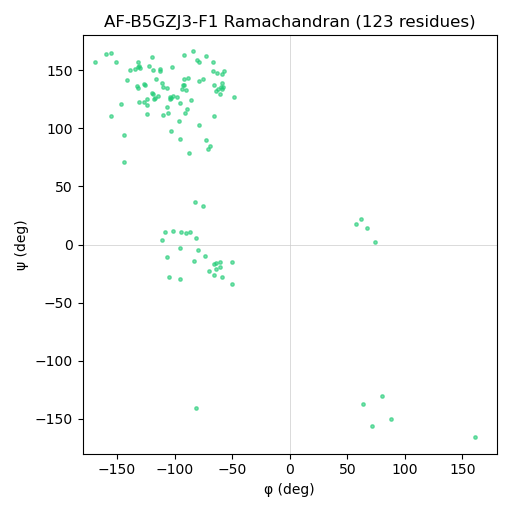R A 1 115 ? -7.390 -5.101 8.652 1.00 93.44 115 SER A N 1
ATOM 912 C CA . SER A 1 115 ? -7.835 -4.602 9.962 1.00 93.44 115 SER A CA 1
ATOM 913 C C . SER A 1 115 ?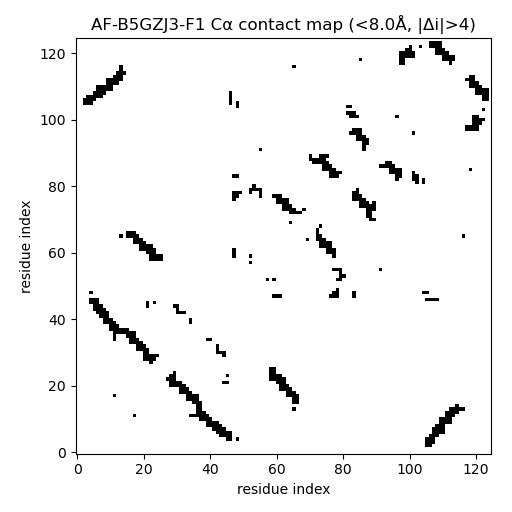 -6.698 -4.425 10.976 1.00 93.44 115 SER A C 1
ATOM 915 O O . SER A 1 115 ? -6.785 -3.585 11.865 1.00 93.44 115 SER A O 1
ATOM 917 N N . ASP A 1 116 ? -5.621 -5.204 10.850 1.00 92.44 116 ASP A N 1
ATOM 918 C CA . ASP A 1 116 ? -4.405 -5.092 11.666 1.00 92.44 116 ASP A CA 1
ATOM 919 C C . ASP A 1 116 ? -3.390 -4.075 11.110 1.00 92.44 116 ASP A C 1
ATOM 921 O O . ASP A 1 116 ? -2.263 -3.983 11.598 1.00 92.44 116 ASP A O 1
ATOM 925 N N . ARG A 1 117 ? -3.807 -3.281 10.114 1.00 90.88 117 ARG A N 1
ATOM 926 C CA . ARG A 1 117 ? -3.025 -2.257 9.407 1.00 90.88 117 ARG A CA 1
ATOM 927 C C . ARG A 1 117 ? -1.880 -2.814 8.562 1.00 90.88 117 ARG A C 1
ATOM 929 O O . ARG A 1 117 ? -1.017 -2.046 8.134 1.00 90.88 117 ARG A O 1
ATOM 936 N N . THR A 1 118 ? -1.863 -4.118 8.296 1.00 94.88 118 THR A N 1
ATOM 937 C CA . THR A 1 118 ? -0.953 -4.695 7.306 1.00 94.88 118 THR A CA 1
ATOM 938 C C . THR A 1 118 ? -1.486 -4.472 5.888 1.00 94.88 118 THR A C 1
ATOM 940 O O . THR A 1 118 ? -2.680 -4.246 5.667 1.00 94.88 118 THR A O 1
ATOM 943 N N . ILE A 1 119 ? -0.585 -4.504 4.906 1.00 95.81 119 ILE A N 1
ATOM 944 C CA . ILE A 1 119 ? -0.923 -4.340 3.489 1.00 95.81 119 ILE A CA 1
ATOM 945 C C . ILE A 1 119 ? -0.733 -5.677 2.780 1.00 95.81 119 ILE A C 1
ATOM 947 O O . ILE A 1 119 ? 0.289 -6.338 2.968 1.00 95.81 119 ILE A O 1
ATOM 951 N N . ARG A 1 120 ? -1.688 -6.059 1.929 1.00 95.75 120 ARG A N 1
ATOM 952 C CA . ARG A 1 120 ? -1.594 -7.241 1.058 1.00 95.75 120 ARG A CA 1
ATOM 953 C C . ARG A 1 120 ? -1.836 -6.858 -0.392 1.00 95.75 120 ARG A C 1
ATOM 955 O O . ARG A 1 120 ? -2.787 -6.132 -0.676 1.00 95.75 120 ARG A O 1
ATOM 962 N N . TYR A 1 121 ? -1.023 -7.401 -1.292 1.00 94.56 121 TYR A N 1
ATOM 963 C CA . TYR A 1 121 ? -1.208 -7.311 -2.738 1.00 94.56 121 TYR A CA 1
ATOM 964 C C . TYR A 1 121 ? -1.577 -8.669 -3.326 1.00 94.56 121 TYR A C 1
ATOM 966 O O . TYR A 1 121 ? -1.006 -9.694 -2.956 1.00 94.56 121 TYR A O 1
ATOM 974 N N . GLU A 1 122 ? -2.517 -8.658 -4.266 1.00 94.69 122 GLU A N 1
ATOM 975 C CA . GLU A 1 122 ? -2.854 -9.812 -5.101 1.00 94.69 122 GLU A CA 1
ATOM 976 C C . GLU A 1 122 ? -2.781 -9.405 -6.565 1.00 94.69 122 GLU A C 1
ATOM 978 O O . GLU A 1 122 ? -3.450 -8.454 -6.976 1.00 94.69 122 GLU A O 1
ATOM 983 N N . LYS A 1 123 ? -1.957 -10.102 -7.343 1.00 91.62 123 LYS A N 1
ATOM 984 C CA . LYS A 1 123 ? -1.791 -9.840 -8.769 1.00 91.62 123 LYS A CA 1
ATOM 985 C C . LYS A 1 123 ? -2.997 -10.370 -9.539 1.00 91.62 123 LYS A C 1
ATOM 987 O O . LYS A 1 123 ? -3.511 -11.444 -9.220 1.00 91.62 123 LYS A O 1
ATOM 992 N N . PHE A 1 124 ? -3.435 -9.660 -10.577 1.00 86.75 124 PHE A N 1
ATOM 993 C CA . PHE A 1 124 ? -4.365 -10.262 -11.535 1.00 86.75 124 PHE A CA 1
ATOM 994 C C . PHE A 1 124 ? -3.661 -11.429 -12.251 1.00 86.75 124 PHE A C 1
ATOM 996 O O . PHE A 1 124 ? -2.508 -11.299 -12.672 1.00 86.75 124 PHE A O 1
ATOM 1003 N N . ALA A 1 125 ? -4.342 -12.577 -12.318 1.00 66.00 125 ALA A N 1
ATOM 1004 C CA . ALA A 1 125 ? -3.863 -13.780 -13.000 1.00 66.00 125 ALA A CA 1
ATOM 1005 C C . ALA A 1 125 ? -3.906 -13.635 -14.526 1.00 66.00 125 ALA A C 1
ATOM 1007 O O . ALA A 1 125 ? -4.874 -13.018 -15.029 1.00 66.00 125 ALA A O 1
#

Sequence (125 aa):
MSDVRSVDRIYDQTDQTAKIVNQESPAKPGNQLVLDAGNNNTCTMWTPWCDSQAEMNESHYIEVTIGPDDPANRLQIFQSGDYVWYTTQLDYSLRQHVQGDNASGKGEYNMYIQSDRTIRYEKFA

Secondary structure (DSSP, 8-state):
-----EEEEEEE-SSS-EEEEEESSTT----EEEE-TT-EEEEEEE-S--TT--STT-S-EEEEEESSS-GGGEEEEEEETTEEEEEETT-GGG-EEPEESTTS-SSEEEEEE-TTS-EEEEE--

Radius of gyration: 13.16 Å; Cα contacts (8 Å, |Δi|>4): 316; chains: 1; bounding box: 33×32×38 Å

Mean predicted aligned error: 5.11 Å

Nearest PDB structures (foldseek):
  6gmx-assembly1_C  TM=6.964E-01  e=2.666E-01  Homo sapiens
  7u8t-assembly1_A  TM=4.265E-01  e=4.235E-02  Thermochaetoides thermophila
  4bks-assembly1_C  TM=5.795E-01  e=2.392E-01  Homo sapiens
  8zvj-assembly1_C  TM=5.851E-01  e=2.814E-01  Homo sapiens
  4w9k-assembly3_I  TM=6.288E-01  e=5.103E-01  Homo sapiens

Solvent-accessible surface area (backbone atoms only — not comparable to full-atom values): 6645 Å² total; per-residue (Å²): 127,82,90,50,46,26,28,42,37,40,38,36,52,27,92,38,37,35,39,39,38,26,26,74,30,86,90,48,69,54,54,71,48,76,33,57,49,57,35,67,52,74,57,71,28,77,38,53,70,45,98,82,48,77,49,85,80,52,60,50,33,38,39,38,32,53,46,68,100,44,64,81,32,27,33,41,32,29,31,48,79,72,34,31,30,32,20,51,56,79,37,75,90,63,50,41,71,33,37,76,49,30,64,66,67,69,36,48,29,38,38,36,40,37,67,87,73,47,47,35,35,43,61,70,130